Protein AF-A0A177LTZ0-F1 (afdb_monomer_lite)

Organism: Methylomonas methanica (NCBI:txid421)

Structure (mmCIF, N/CA/C/O backbone):
data_AF-A0A177LTZ0-F1
#
_entry.id   AF-A0A177LTZ0-F1
#
loop_
_atom_site.group_PDB
_atom_site.id
_atom_site.type_symbol
_atom_site.label_atom_id
_atom_site.label_alt_id
_atom_site.label_comp_id
_atom_site.label_asym_id
_atom_site.label_entity_id
_atom_site.label_seq_id
_atom_site.pdbx_PDB_ins_code
_atom_site.Cartn_x
_atom_site.Cartn_y
_atom_site.Cartn_z
_atom_site.occupancy
_atom_site.B_iso_or_equiv
_atom_site.auth_seq_id
_atom_site.auth_comp_id
_atom_site.auth_asym_id
_atom_site.auth_atom_id
_atom_site.pdbx_PDB_model_num
ATOM 1 N N . MET A 1 1 ? 14.919 3.093 -12.182 1.00 89.00 1 MET A N 1
ATOM 2 C CA . MET A 1 1 ? 14.264 2.037 -11.381 1.00 89.00 1 MET A CA 1
ATOM 3 C C . MET A 1 1 ? 14.072 0.841 -12.295 1.00 89.00 1 MET A C 1
ATOM 5 O O . MET A 1 1 ? 13.804 1.071 -13.467 1.00 89.00 1 MET A O 1
ATOM 9 N N . ASP A 1 2 ? 14.286 -0.376 -11.810 1.00 95.81 2 ASP A N 1
ATOM 10 C CA . ASP A 1 2 ? 14.071 -1.612 -12.578 1.00 95.81 2 ASP A CA 1
ATOM 11 C C . ASP A 1 2 ? 12.657 -2.182 -12.344 1.00 95.81 2 ASP A C 1
ATOM 13 O O . ASP A 1 2 ? 11.946 -1.758 -11.423 1.00 95.81 2 ASP A O 1
ATOM 17 N N . ASP A 1 3 ? 12.248 -3.130 -13.188 1.00 97.00 3 ASP A N 1
ATOM 18 C CA . ASP A 1 3 ? 10.944 -3.799 -13.116 1.00 97.00 3 ASP A CA 1
ATOM 19 C C . ASP A 1 3 ? 10.782 -4.574 -11.804 1.00 97.00 3 ASP A C 1
ATOM 21 O O . ASP A 1 3 ? 9.702 -4.590 -11.215 1.00 97.00 3 ASP A O 1
ATOM 25 N N . ALA A 1 4 ? 11.853 -5.185 -11.292 1.00 97.50 4 ALA A N 1
ATOM 26 C CA . ALA A 1 4 ? 11.811 -5.948 -10.045 1.00 97.50 4 ALA A CA 1
ATOM 27 C C . ALA A 1 4 ? 11.460 -5.061 -8.837 1.00 97.50 4 ALA A C 1
ATOM 29 O O . ALA A 1 4 ? 10.619 -5.419 -8.007 1.00 97.50 4 ALA A O 1
ATOM 30 N N . THR A 1 5 ? 12.076 -3.884 -8.749 1.00 97.50 5 THR A N 1
ATOM 31 C CA . THR A 1 5 ? 11.811 -2.888 -7.709 1.00 97.50 5 THR A CA 1
ATOM 32 C C . THR A 1 5 ? 10.394 -2.345 -7.836 1.00 97.50 5 THR A C 1
ATOM 34 O O . THR A 1 5 ? 9.695 -2.234 -6.829 1.00 97.50 5 THR A O 1
ATOM 37 N N . LEU A 1 6 ? 9.949 -2.046 -9.059 1.00 97.50 6 LEU A N 1
ATOM 38 C CA . LEU A 1 6 ? 8.598 -1.555 -9.312 1.00 97.50 6 LEU A CA 1
ATOM 39 C C . LEU A 1 6 ? 7.525 -2.593 -8.949 1.00 97.50 6 LEU A C 1
ATOM 41 O O . LEU A 1 6 ? 6.553 -2.262 -8.275 1.00 97.50 6 LEU A O 1
ATOM 45 N N . ASN A 1 7 ? 7.716 -3.854 -9.335 1.00 97.81 7 ASN A N 1
ATOM 46 C CA . ASN A 1 7 ? 6.784 -4.935 -9.012 1.00 97.81 7 ASN A CA 1
ATOM 47 C C . ASN A 1 7 ? 6.685 -5.153 -7.502 1.00 97.81 7 ASN A C 1
ATOM 49 O O . ASN A 1 7 ? 5.590 -5.291 -6.969 1.00 97.81 7 ASN A O 1
ATOM 53 N N . ARG A 1 8 ? 7.807 -5.062 -6.780 1.00 98.06 8 ARG A N 1
ATOM 54 C CA . ARG A 1 8 ? 7.796 -5.126 -5.315 1.00 98.06 8 ARG A CA 1
ATOM 55 C C . ARG A 1 8 ? 6.990 -3.988 -4.678 1.00 98.06 8 ARG A C 1
ATOM 57 O O . ARG A 1 8 ? 6.396 -4.196 -3.622 1.00 98.06 8 ARG A O 1
ATOM 64 N N . ILE A 1 9 ? 6.997 -2.793 -5.275 1.00 98.06 9 ILE A N 1
ATOM 65 C CA . ILE A 1 9 ? 6.156 -1.670 -4.832 1.00 98.06 9 ILE A CA 1
ATOM 66 C C . ILE A 1 9 ? 4.682 -2.037 -5.026 1.00 98.06 9 ILE A C 1
ATOM 68 O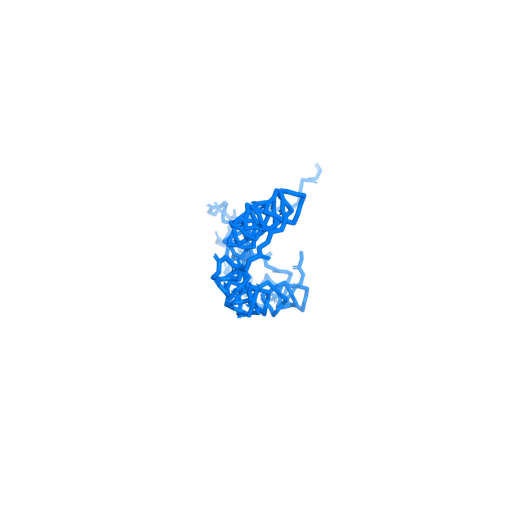 O . ILE A 1 9 ? 3.930 -1.956 -4.057 1.00 98.06 9 ILE A O 1
ATOM 72 N N . PHE A 1 10 ? 4.284 -2.498 -6.216 1.00 98.31 10 PHE A N 1
ATOM 73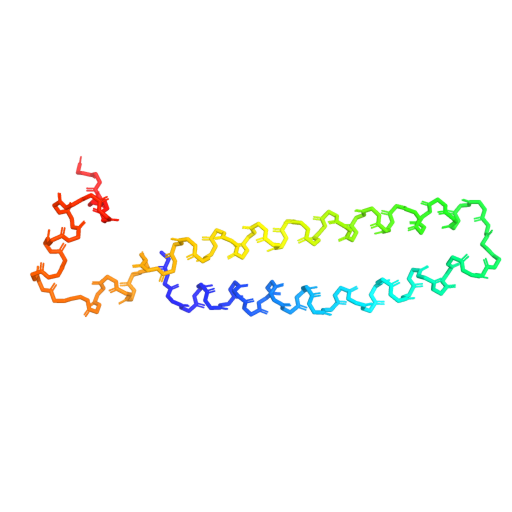 C CA . PHE A 1 10 ? 2.910 -2.951 -6.462 1.00 98.31 10 PHE A CA 1
ATOM 74 C C . PHE A 1 10 ? 2.475 -4.015 -5.451 1.00 98.31 10 PHE A C 1
ATOM 76 O O . PHE A 1 10 ? 1.543 -3.775 -4.686 1.00 98.31 10 PHE A O 1
ATOM 83 N N . ASP A 1 11 ? 3.232 -5.108 -5.338 1.00 98.44 11 ASP A N 1
ATOM 84 C CA . ASP A 1 11 ? 2.927 -6.214 -4.425 1.00 98.44 11 ASP A CA 1
ATOM 85 C C . ASP A 1 11 ? 2.747 -5.745 -2.974 1.00 98.44 11 ASP A C 1
ATOM 87 O O . ASP A 1 11 ? 1.828 -6.172 -2.273 1.00 98.44 11 ASP A O 1
ATOM 91 N N . LEU A 1 12 ? 3.635 -4.866 -2.496 1.00 98.38 12 LEU A N 1
ATOM 92 C CA . LEU A 1 12 ? 3.603 -4.386 -1.119 1.00 98.38 12 LEU A CA 1
ATOM 93 C C . LEU A 1 12 ? 2.379 -3.509 -0.849 1.00 98.38 12 LEU A C 1
ATOM 95 O O . LEU A 1 12 ? 1.705 -3.702 0.165 1.00 98.38 12 LEU A O 1
ATOM 99 N N . TYR A 1 13 ? 2.124 -2.518 -1.702 1.00 98.25 13 TYR A N 1
ATOM 100 C CA . TYR A 1 13 ? 1.092 -1.520 -1.431 1.00 98.25 13 TYR A CA 1
ATOM 101 C C . TYR A 1 13 ? -0.310 -2.018 -1.789 1.00 98.25 13 TYR A C 1
ATOM 103 O O . TYR A 1 13 ? -1.240 -1.711 -1.041 1.00 98.25 13 TYR A O 1
ATOM 111 N N . ASP A 1 14 ? -0.455 -2.873 -2.807 1.00 98.06 14 ASP A N 1
ATOM 112 C CA . ASP A 1 14 ? -1.706 -3.601 -3.057 1.00 98.06 14 ASP A CA 1
ATOM 113 C C . ASP A 1 14 ? -2.049 -4.488 -1.858 1.00 98.06 14 ASP A C 1
ATOM 115 O O . ASP A 1 14 ? -3.153 -4.416 -1.314 1.00 98.06 14 ASP A O 1
ATOM 119 N N . LYS A 1 15 ? -1.066 -5.239 -1.340 1.00 97.88 15 LYS A N 1
ATOM 120 C CA . LYS A 1 15 ? -1.265 -6.059 -0.142 1.00 97.88 15 LYS A CA 1
ATOM 121 C C . LYS A 1 15 ? -1.674 -5.232 1.079 1.00 97.88 15 LYS A C 1
ATOM 123 O O . LYS A 1 15 ? -2.525 -5.668 1.852 1.00 97.88 15 LYS A O 1
ATOM 128 N N . GLN A 1 16 ? -1.086 -4.054 1.283 1.00 97.25 16 GLN A N 1
ATOM 129 C CA . GLN A 1 16 ? -1.473 -3.192 2.401 1.00 97.25 16 GLN A CA 1
ATOM 130 C C . GLN A 1 16 ? -2.899 -2.642 2.262 1.00 97.25 16 GLN A C 1
ATOM 132 O O . GLN A 1 16 ? -3.590 -2.516 3.275 1.00 97.25 16 GLN A O 1
ATOM 137 N N . LEU A 1 17 ? -3.346 -2.320 1.044 1.00 97.38 17 LEU A N 1
ATOM 138 C CA . LEU A 1 17 ? -4.733 -1.920 0.789 1.00 97.38 17 LEU A CA 1
ATOM 139 C C . LEU A 1 17 ? -5.701 -3.083 1.034 1.00 97.38 17 LEU A C 1
ATOM 141 O O . LEU A 1 17 ? -6.726 -2.893 1.691 1.00 97.38 17 LEU A O 1
ATOM 145 N N . ASP A 1 18 ? -5.344 -4.293 0.605 1.00 96.50 18 ASP A N 1
ATOM 146 C CA . ASP A 1 18 ? -6.125 -5.503 0.871 1.00 96.50 18 ASP A CA 1
ATOM 147 C C . ASP A 1 18 ? -6.237 -5.801 2.371 1.00 96.50 18 ASP A C 1
ATOM 149 O O . ASP A 1 18 ? -7.330 -6.069 2.882 1.00 96.50 18 ASP A O 1
ATOM 153 N N . ASP A 1 19 ? -5.121 -5.716 3.099 1.00 95.38 19 ASP A N 1
ATOM 154 C CA . ASP A 1 19 ? -5.075 -5.968 4.539 1.00 95.38 19 ASP A CA 1
ATOM 155 C C . ASP A 1 19 ? -5.810 -4.866 5.339 1.00 95.38 19 ASP A C 1
ATOM 157 O O . ASP A 1 19 ? -6.239 -5.102 6.475 1.00 95.38 19 ASP A O 1
ATOM 161 N N . GLN A 1 20 ? -6.059 -3.688 4.743 1.00 95.62 20 GLN A N 1
ATOM 162 C CA . GLN A 1 20 ? -6.779 -2.586 5.387 1.00 95.62 20 GLN A CA 1
ATOM 163 C C . GLN A 1 20 ? -8.170 -2.997 5.884 1.00 95.62 20 GLN A C 1
ATOM 165 O O . GLN A 1 20 ? -8.618 -2.545 6.945 1.00 95.62 20 GLN A O 1
ATOM 170 N N . ARG A 1 21 ? -8.847 -3.887 5.149 1.00 94.31 21 ARG A N 1
ATOM 171 C CA . ARG A 1 21 ? -10.191 -4.364 5.499 1.00 94.31 21 ARG A CA 1
ATOM 172 C C . ARG A 1 21 ? -10.249 -4.959 6.905 1.00 94.31 21 ARG A C 1
ATOM 174 O O . ARG A 1 21 ? -11.220 -4.724 7.620 1.00 94.31 21 ARG A O 1
ATOM 181 N N . TYR A 1 22 ? -9.193 -5.657 7.330 1.00 96.19 22 TYR A N 1
ATOM 182 C CA . TYR A 1 22 ? -9.140 -6.283 8.648 1.00 96.19 22 TYR A CA 1
ATOM 183 C C . TYR A 1 22 ? -9.100 -5.230 9.753 1.00 96.19 22 TYR A C 1
ATOM 185 O O . TYR A 1 22 ? -9.800 -5.363 10.754 1.00 96.19 22 TYR A O 1
ATOM 193 N N . PHE A 1 23 ? -8.341 -4.147 9.563 1.00 95.19 23 PHE A N 1
ATOM 194 C CA . PHE A 1 23 ? -8.302 -3.047 10.526 1.00 95.19 23 PHE A CA 1
ATOM 195 C C . PHE A 1 23 ? -9.651 -2.334 10.620 1.00 95.19 23 PHE A C 1
ATOM 197 O O . PHE A 1 23 ? -10.128 -2.089 11.725 1.00 95.19 23 PHE A O 1
ATOM 204 N N . LEU A 1 24 ? -10.296 -2.052 9.483 1.00 95.50 24 LEU A N 1
ATOM 205 C CA . LEU A 1 24 ? -11.616 -1.413 9.464 1.00 95.50 24 LEU A CA 1
ATOM 206 C C . LEU A 1 24 ? -12.674 -2.267 10.173 1.00 95.50 24 LEU A C 1
ATOM 208 O O . LEU A 1 24 ? -13.471 -1.741 10.950 1.00 95.50 24 LEU A O 1
ATOM 212 N N . GLU A 1 25 ? -12.644 -3.582 9.962 1.00 97.38 25 GLU A N 1
ATOM 213 C CA . GLU A 1 25 ? -13.525 -4.517 10.655 1.00 97.38 25 GLU A CA 1
ATOM 214 C C . GLU A 1 25 ? -13.279 -4.515 12.171 1.00 97.38 25 GLU A C 1
ATOM 216 O O . GLU A 1 25 ? -14.232 -4.421 12.948 1.00 97.38 25 GLU A O 1
ATOM 221 N N . GLN A 1 26 ? -12.017 -4.561 12.614 1.00 97.44 26 GLN A N 1
ATOM 222 C CA . GLN A 1 26 ? -11.695 -4.498 14.044 1.00 97.44 26 GLN A CA 1
ATOM 223 C C . GLN A 1 26 ? -12.115 -3.167 14.675 1.00 97.44 26 GLN A C 1
ATOM 225 O O . GLN A 1 26 ? -12.686 -3.163 15.764 1.00 97.44 26 GLN A O 1
ATOM 230 N N . PHE A 1 27 ? -11.907 -2.039 13.992 1.00 97.06 27 PHE A N 1
ATOM 231 C CA . PHE A 1 27 ? -12.355 -0.738 14.492 1.00 97.06 27 PHE A CA 1
ATOM 232 C C . PHE A 1 27 ? -13.876 -0.681 14.629 1.00 97.06 27 PHE A C 1
ATOM 234 O O . PHE A 1 27 ? -14.372 -0.186 15.640 1.00 97.06 27 PHE A O 1
ATOM 241 N N . SER A 1 28 ? -14.610 -1.236 13.659 1.00 96.50 28 SER A N 1
ATOM 242 C CA . SER A 1 28 ? -16.070 -1.321 13.719 1.00 96.50 28 SER A CA 1
ATOM 243 C C . SER A 1 28 ? -16.544 -2.137 14.924 1.00 96.50 28 SER A C 1
ATOM 245 O O . SER A 1 28 ? -17.447 -1.701 15.636 1.00 96.50 28 SER A O 1
ATOM 247 N N . ARG A 1 29 ? -15.891 -3.273 15.208 1.00 97.75 29 ARG A N 1
ATOM 248 C CA . ARG A 1 29 ? -16.180 -4.102 16.389 1.00 97.75 29 ARG A CA 1
ATOM 249 C C . ARG A 1 29 ? -15.927 -3.334 17.687 1.00 97.75 29 ARG A C 1
ATOM 251 O O . ARG A 1 29 ? -16.812 -3.262 18.530 1.00 97.75 29 ARG A O 1
ATOM 258 N N . TRP A 1 30 ? -14.773 -2.679 17.822 1.00 97.69 30 TRP A N 1
ATOM 259 C CA . TRP A 1 30 ? -14.457 -1.903 19.028 1.00 97.69 30 TRP A CA 1
ATOM 260 C C . TRP A 1 30 ? -15.403 -0.726 19.258 1.00 97.69 30 TRP A C 1
ATOM 262 O O . TRP A 1 30 ? -15.712 -0.413 20.402 1.00 97.69 30 TRP A O 1
ATOM 272 N N . GLN A 1 31 ? -15.893 -0.080 18.199 1.00 95.12 31 GLN A N 1
ATOM 273 C CA . GLN A 1 31 ? -16.875 1.002 18.329 1.00 95.12 31 GLN A CA 1
ATOM 274 C C . GLN A 1 31 ? -18.244 0.528 18.842 1.00 95.12 31 GLN A C 1
ATOM 276 O O . GLN A 1 31 ? -19.018 1.351 19.328 1.00 95.12 31 GLN A O 1
ATOM 281 N N . GLN A 1 32 ? -18.545 -0.770 18.742 1.00 96.31 32 GLN A N 1
ATOM 282 C CA . GLN A 1 32 ? -19.773 -1.374 19.270 1.00 96.31 32 GLN A CA 1
ATOM 283 C C . GLN A 1 32 ? -19.624 -1.829 20.732 1.00 96.31 32 GLN A C 1
ATOM 285 O O . GLN A 1 32 ? -20.630 -2.067 21.404 1.00 96.31 32 GLN A O 1
ATOM 290 N N . ASP A 1 33 ? -18.394 -1.908 21.243 1.00 95.06 33 ASP A N 1
ATOM 291 C CA . ASP A 1 33 ? -18.101 -2.286 22.623 1.00 95.06 33 ASP A CA 1
ATOM 292 C C . ASP A 1 33 ? -18.178 -1.100 23.598 1.00 95.06 33 ASP A C 1
ATOM 294 O O . ASP A 1 33 ? -18.141 0.080 23.238 1.00 95.06 33 ASP A O 1
ATOM 298 N N . ARG A 1 34 ? -18.238 -1.408 24.900 1.00 95.62 34 ARG A N 1
ATOM 299 C CA . ARG A 1 34 ? -18.113 -0.397 25.961 1.00 95.62 34 ARG A CA 1
ATOM 300 C C . ARG A 1 34 ? -16.649 -0.031 26.184 1.00 95.62 34 ARG A C 1
ATOM 302 O O . ARG A 1 34 ? -15.967 -0.630 27.012 1.00 95.62 34 ARG A O 1
ATOM 309 N N . LEU A 1 35 ? -16.191 0.991 25.471 1.00 96.88 35 LEU A N 1
ATOM 310 C CA . LEU A 1 35 ? -14.856 1.560 25.633 1.00 96.88 35 LEU A CA 1
ATOM 311 C C . LEU A 1 35 ? -14.813 2.632 26.732 1.00 96.88 35 LEU A C 1
ATOM 313 O O . LEU A 1 35 ? -15.727 3.444 26.886 1.00 96.88 35 LEU A O 1
ATOM 317 N N . SER A 1 36 ? -13.704 2.684 27.469 1.00 98.06 36 SER A N 1
ATOM 318 C CA . SER A 1 36 ? -13.354 3.852 28.286 1.00 98.06 36 SER A CA 1
ATOM 319 C C . SER A 1 36 ? -13.057 5.073 27.407 1.00 98.06 36 SER A C 1
ATOM 321 O O . SER A 1 36 ? -12.717 4.945 26.231 1.00 98.06 36 SER A O 1
ATOM 323 N N . ALA A 1 37 ? -13.081 6.277 27.986 1.00 97.69 37 ALA A N 1
ATOM 324 C CA . ALA A 1 37 ? -12.761 7.506 27.252 1.00 97.69 37 ALA A CA 1
ATOM 325 C C . ALA A 1 37 ? -11.365 7.471 26.592 1.00 97.69 37 ALA A C 1
ATOM 327 O O . ALA A 1 37 ? -11.192 7.955 25.471 1.00 97.69 37 ALA A O 1
ATOM 328 N N . ALA A 1 38 ? -10.377 6.866 27.263 1.00 98.12 38 ALA A N 1
ATOM 329 C CA . ALA A 1 38 ? -9.027 6.709 26.726 1.00 98.12 38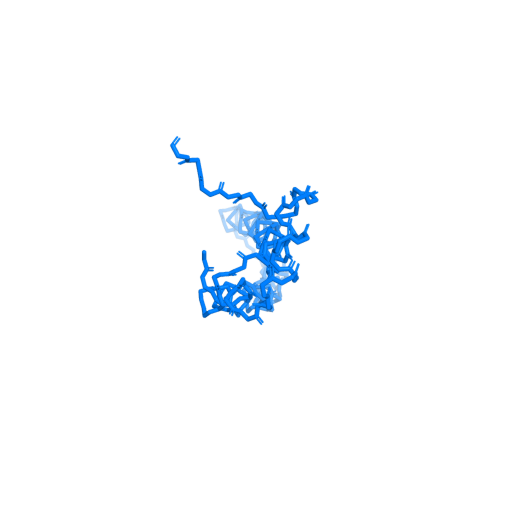 ALA A CA 1
ATOM 330 C C . ALA A 1 38 ? -8.999 5.758 25.518 1.00 98.12 38 ALA A C 1
ATOM 332 O O . ALA A 1 38 ? -8.402 6.086 24.495 1.00 98.12 38 ALA A O 1
ATOM 333 N N . GLN A 1 39 ? -9.697 4.623 25.607 1.00 98.06 39 GLN A N 1
ATOM 334 C CA . GLN A 1 39 ? -9.808 3.663 24.505 1.00 98.06 39 GLN A CA 1
ATOM 335 C C . GLN A 1 39 ? -10.559 4.261 23.312 1.00 98.06 39 GLN A C 1
ATOM 337 O O . GLN A 1 39 ? -10.088 4.147 22.187 1.00 98.06 39 GLN A O 1
ATOM 342 N N . THR A 1 40 ? -11.662 4.980 23.535 1.00 97.94 40 THR A N 1
ATOM 343 C CA . THR A 1 40 ? -12.397 5.668 22.461 1.00 97.94 40 THR A CA 1
ATOM 344 C C . THR A 1 40 ? -11.515 6.672 21.722 1.00 97.94 40 THR A C 1
ATOM 346 O O . THR A 1 40 ? -11.524 6.727 20.491 1.00 97.94 40 THR A O 1
ATOM 349 N N . LYS A 1 41 ? -10.718 7.463 22.455 1.00 98.12 41 LYS A N 1
ATOM 350 C CA . LYS A 1 41 ? -9.761 8.400 21.850 1.00 98.12 41 LYS A CA 1
ATOM 351 C C . LYS A 1 41 ? -8.753 7.665 20.968 1.00 98.12 41 LYS A C 1
ATOM 353 O O . LYS A 1 41 ? -8.454 8.133 19.871 1.00 98.12 41 LYS A O 1
ATOM 358 N N . GLU A 1 42 ? -8.260 6.527 21.439 1.00 98.00 42 GLU A N 1
ATOM 359 C CA . GLU A 1 42 ? -7.271 5.731 20.723 1.00 98.00 42 GLU A CA 1
ATOM 360 C C . GLU A 1 42 ? -7.849 5.058 19.472 1.00 98.00 42 GLU A C 1
ATOM 362 O O . GLU A 1 42 ? -7.269 5.175 18.395 1.00 98.00 42 GLU A O 1
ATOM 367 N N . VAL A 1 43 ? -9.042 4.463 19.556 1.00 97.88 43 VAL A N 1
ATOM 368 C CA . VAL A 1 43 ? -9.737 3.891 18.390 1.00 97.88 43 VAL A CA 1
ATOM 369 C C . VAL A 1 43 ? -9.994 4.965 17.330 1.00 97.88 43 VAL A C 1
ATOM 371 O O . VAL A 1 43 ? -9.701 4.761 16.154 1.00 97.88 43 VAL A O 1
ATOM 374 N N . ASN A 1 44 ? -10.435 6.160 17.733 1.00 97.44 44 ASN A N 1
ATOM 375 C CA . ASN A 1 44 ? -10.618 7.280 16.805 1.00 97.44 44 ASN A CA 1
ATOM 376 C C . ASN A 1 44 ? -9.302 7.747 16.160 1.00 97.44 44 ASN A C 1
ATOM 378 O O . ASN A 1 44 ? -9.300 8.172 15.002 1.00 97.44 44 ASN A O 1
ATOM 382 N N . ARG A 1 45 ? -8.179 7.681 16.887 1.00 98.25 45 ARG A N 1
ATOM 383 C CA . ARG A 1 45 ? -6.846 7.970 16.339 1.00 98.25 45 ARG A CA 1
ATOM 384 C C . ARG A 1 45 ? -6.461 6.932 15.281 1.00 98.25 45 ARG A C 1
ATOM 386 O O . ARG A 1 45 ? -6.024 7.324 14.201 1.00 98.25 45 ARG A O 1
ATOM 393 N N . LEU A 1 46 ? -6.666 5.644 15.562 1.00 98.00 46 LEU A N 1
ATOM 394 C CA . LEU A 1 46 ? -6.359 4.542 14.643 1.00 98.00 46 LEU A CA 1
ATOM 395 C C . LEU A 1 46 ? -7.204 4.591 13.362 1.00 98.00 46 LEU A C 1
ATOM 397 O O . LEU A 1 46 ? -6.659 4.418 12.275 1.00 98.00 46 LEU A O 1
ATOM 401 N N . ILE A 1 47 ? -8.496 4.920 13.463 1.00 97.56 47 ILE A N 1
ATOM 402 C CA . ILE A 1 47 ? -9.377 5.104 12.295 1.00 97.56 47 ILE A CA 1
ATOM 403 C C . ILE A 1 47 ? -8.824 6.186 11.360 1.00 97.56 47 ILE A C 1
ATOM 405 O O . ILE A 1 47 ? -8.707 5.965 10.155 1.00 97.56 47 ILE A O 1
ATOM 409 N N . LYS A 1 48 ? -8.430 7.342 11.912 1.00 97.81 48 LYS A N 1
ATOM 410 C CA . LYS A 1 48 ? -7.838 8.432 11.121 1.00 97.81 48 LYS A CA 1
ATOM 411 C C . LYS A 1 48 ? -6.530 8.004 10.460 1.00 97.81 48 LYS A C 1
ATOM 413 O O . LYS A 1 48 ? -6.333 8.277 9.282 1.00 97.81 48 LYS A O 1
ATOM 418 N N . GLN A 1 49 ? -5.662 7.307 11.194 1.00 97.31 49 GLN A N 1
ATOM 419 C CA . GLN A 1 49 ? -4.393 6.820 10.651 1.00 97.31 49 GLN A CA 1
ATOM 420 C C . GLN A 1 49 ? -4.585 5.793 9.536 1.00 97.31 49 GLN A C 1
ATOM 422 O O . GLN A 1 49 ? -3.880 5.867 8.537 1.00 97.31 49 GLN A O 1
ATOM 427 N N . SER A 1 50 ? -5.553 4.885 9.664 1.00 97.12 50 SER A N 1
ATOM 428 C CA . SER A 1 50 ? -5.880 3.926 8.604 1.00 97.12 50 SER A CA 1
ATOM 429 C C . SER A 1 50 ? -6.373 4.626 7.336 1.00 97.12 50 SER A C 1
ATOM 431 O O . SER A 1 50 ? -5.950 4.273 6.239 1.00 97.12 50 SER A O 1
ATOM 433 N N . ALA A 1 51 ? -7.199 5.670 7.468 1.00 96.69 51 ALA A N 1
ATOM 434 C CA . ALA A 1 51 ? -7.630 6.468 6.321 1.00 96.69 51 ALA A CA 1
ATOM 435 C C . ALA A 1 51 ? -6.458 7.203 5.645 1.00 96.69 51 ALA A C 1
ATOM 437 O O . ALA A 1 51 ? -6.363 7.203 4.420 1.00 96.69 51 ALA A O 1
ATOM 438 N N . THR A 1 52 ? -5.541 7.786 6.425 1.00 97.69 52 THR A N 1
ATOM 439 C CA . THR A 1 52 ? -4.324 8.408 5.879 1.00 97.69 52 THR A CA 1
ATOM 440 C C . THR A 1 52 ? -3.433 7.384 5.180 1.00 97.69 52 THR A C 1
ATOM 442 O O . THR A 1 52 ? -2.967 7.650 4.078 1.00 97.69 52 THR A O 1
ATOM 445 N N . LEU A 1 53 ? -3.224 6.212 5.785 1.00 97.12 53 LEU A N 1
ATOM 446 C CA . LEU A 1 53 ? -2.392 5.160 5.204 1.00 97.12 53 LEU A CA 1
ATOM 447 C C . LEU A 1 53 ? -2.956 4.675 3.864 1.00 97.12 53 LEU A C 1
ATOM 449 O O . LEU A 1 53 ? -2.201 4.525 2.912 1.00 97.12 53 LEU A O 1
ATOM 453 N N . LYS A 1 54 ? -4.281 4.514 3.763 1.00 97.56 54 LYS A N 1
ATOM 454 C CA . LYS A 1 54 ? -4.957 4.198 2.497 1.00 97.56 54 LYS A CA 1
ATOM 455 C C . LYS A 1 54 ? -4.639 5.215 1.410 1.00 97.56 54 LYS A C 1
ATOM 457 O O . LYS A 1 54 ? -4.198 4.827 0.338 1.00 97.56 54 LYS A O 1
ATOM 462 N N . ALA A 1 55 ? -4.838 6.498 1.707 1.00 98.19 55 ALA A N 1
ATOM 463 C CA . ALA A 1 55 ? -4.620 7.567 0.738 1.00 98.19 55 ALA A CA 1
ATOM 464 C C . ALA A 1 55 ? -3.162 7.607 0.254 1.00 98.19 55 ALA A C 1
ATOM 466 O O . ALA A 1 55 ? -2.915 7.715 -0.942 1.00 98.19 55 ALA A O 1
ATOM 467 N N . VAL A 1 56 ? -2.201 7.45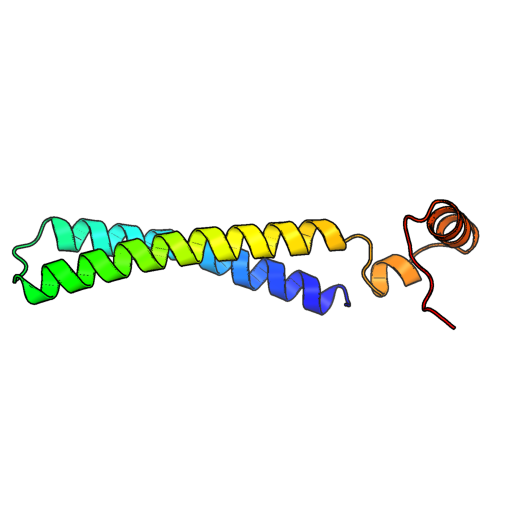5 1.172 1.00 98.25 56 VAL A N 1
ATOM 468 C CA . VAL A 1 56 ? -0.771 7.420 0.832 1.00 98.25 56 VAL A CA 1
ATOM 469 C C . VAL A 1 56 ? -0.428 6.190 -0.011 1.00 98.25 56 VAL A C 1
ATOM 471 O O . VAL A 1 56 ? 0.313 6.307 -0.981 1.00 98.25 56 VAL A O 1
ATOM 474 N N . ASN A 1 57 ? -0.979 5.018 0.309 1.00 98.25 57 ASN A N 1
ATOM 475 C CA . ASN A 1 57 ? -0.752 3.808 -0.483 1.00 98.25 57 ASN A CA 1
ATOM 476 C C . ASN A 1 57 ? -1.326 3.940 -1.901 1.00 98.25 57 ASN A C 1
ATOM 478 O O . ASN A 1 57 ? -0.659 3.570 -2.864 1.00 98.25 57 ASN A O 1
ATOM 482 N N . GLU A 1 58 ? -2.525 4.513 -2.043 1.00 98.38 58 GLU A N 1
ATOM 483 C CA . GLU A 1 58 ? -3.132 4.806 -3.348 1.00 98.38 58 GLU A CA 1
ATOM 484 C C . GLU A 1 58 ? -2.278 5.796 -4.161 1.00 98.38 58 GLU A C 1
ATOM 486 O O . GLU A 1 58 ? -2.057 5.581 -5.353 1.00 98.38 58 GLU A O 1
ATOM 491 N N . GLU A 1 59 ? -1.733 6.836 -3.522 1.00 98.56 59 GLU A N 1
ATOM 492 C CA . GLU A 1 59 ? -0.831 7.801 -4.164 1.00 98.56 59 GLU A CA 1
ATOM 493 C C . GLU A 1 59 ? 0.477 7.142 -4.629 1.00 98.56 59 GLU A C 1
ATOM 495 O O . GLU A 1 59 ? 0.921 7.362 -5.758 1.00 98.56 59 GLU A O 1
ATOM 500 N N . ILE A 1 60 ? 1.069 6.272 -3.806 1.00 98.19 60 ILE A N 1
ATOM 501 C CA . ILE A 1 60 ? 2.275 5.524 -4.179 1.00 98.19 60 ILE A CA 1
ATOM 502 C C . ILE A 1 60 ? 2.004 4.627 -5.390 1.00 98.19 60 ILE A C 1
ATOM 504 O O . ILE A 1 60 ? 2.797 4.625 -6.332 1.00 98.19 60 ILE A O 1
ATOM 508 N N . LEU A 1 61 ? 0.882 3.903 -5.410 1.00 98.44 61 LEU A N 1
ATOM 509 C CA . LEU A 1 61 ? 0.501 3.057 -6.546 1.00 98.44 61 LEU A CA 1
ATOM 510 C C . LEU A 1 61 ? 0.208 3.873 -7.811 1.00 98.44 61 LEU A C 1
ATOM 512 O O . LEU A 1 61 ? 0.483 3.416 -8.923 1.00 98.44 61 LEU A O 1
ATOM 516 N N . GLN A 1 62 ? -0.323 5.088 -7.665 1.00 98.31 62 GLN A N 1
ATOM 517 C CA . GLN A 1 62 ? -0.521 6.007 -8.782 1.00 98.31 62 GLN A CA 1
ATOM 518 C C . GLN A 1 62 ? 0.819 6.471 -9.368 1.00 98.31 62 GLN A C 1
ATOM 520 O O . GLN A 1 62 ? 0.983 6.463 -10.589 1.00 98.31 62 GLN A O 1
ATOM 525 N N . ILE A 1 63 ? 1.786 6.827 -8.517 1.00 97.19 63 ILE A N 1
ATOM 526 C CA . ILE A 1 63 ? 3.147 7.191 -8.940 1.00 97.19 63 ILE A CA 1
ATOM 527 C C . ILE A 1 63 ? 3.847 5.989 -9.586 1.00 97.19 63 ILE A C 1
ATOM 529 O O . ILE A 1 63 ? 4.436 6.118 -10.653 1.00 97.19 63 ILE A O 1
ATOM 533 N N . ALA A 1 64 ? 3.745 4.801 -8.989 1.00 96.88 64 ALA A N 1
ATOM 534 C CA . ALA A 1 64 ? 4.303 3.573 -9.550 1.00 96.88 64 ALA A CA 1
ATOM 535 C C . ALA A 1 64 ? 3.735 3.293 -10.953 1.00 96.88 64 ALA A C 1
ATOM 537 O O . ALA A 1 64 ? 4.476 2.991 -11.887 1.00 96.88 64 ALA A O 1
ATOM 538 N N . ASN A 1 65 ? 2.423 3.473 -11.134 1.00 96.81 65 ASN A N 1
ATOM 539 C CA . ASN A 1 65 ? 1.781 3.339 -12.439 1.00 96.81 65 ASN A CA 1
ATOM 540 C C . ASN A 1 65 ? 2.215 4.399 -13.454 1.00 96.81 65 ASN A C 1
ATOM 542 O O . ASN A 1 65 ? 2.240 4.088 -14.644 1.00 96.81 65 ASN A O 1
ATOM 546 N N . SER A 1 66 ? 2.529 5.625 -13.028 1.00 94.62 66 SER A N 1
ATOM 547 C CA . SER A 1 66 ? 2.931 6.684 -13.958 1.00 94.62 66 SER A CA 1
ATOM 548 C C . SER A 1 66 ? 4.332 6.461 -14.528 1.00 94.62 66 SER A C 1
ATOM 550 O O . SER A 1 66 ? 4.574 6.834 -15.670 1.00 94.62 66 SER A O 1
ATOM 552 N N . ILE A 1 67 ? 5.217 5.791 -13.782 1.00 91.88 67 ILE A N 1
ATOM 553 C CA . ILE A 1 67 ? 6.613 5.540 -14.186 1.00 91.88 67 ILE A CA 1
ATOM 554 C C . ILE A 1 67 ? 6.864 4.126 -14.729 1.00 91.88 67 ILE A C 1
ATOM 556 O O . ILE A 1 67 ? 7.985 3.805 -15.116 1.00 91.88 67 ILE A O 1
ATOM 560 N N . LYS A 1 68 ? 5.841 3.262 -14.789 1.00 92.19 68 LYS A N 1
ATOM 561 C CA . LYS A 1 68 ? 6.010 1.839 -15.147 1.00 92.19 68 LYS A CA 1
ATOM 562 C C . LYS A 1 68 ? 6.532 1.562 -16.554 1.00 92.19 68 LYS A C 1
ATOM 564 O O . LYS A 1 68 ? 7.010 0.470 -16.819 1.00 92.19 68 LYS A O 1
ATOM 569 N N . HIS A 1 69 ? 6.416 2.531 -17.457 1.00 88.62 69 HIS A N 1
ATOM 570 C CA . HIS A 1 69 ? 6.896 2.422 -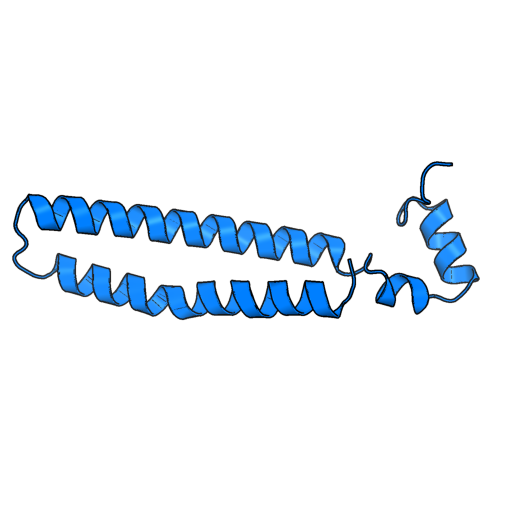18.837 1.00 88.62 69 HIS A CA 1
ATOM 571 C C . HIS A 1 69 ? 8.296 3.020 -19.032 1.00 88.62 69 HIS A C 1
ATOM 573 O O . HIS A 1 69 ? 8.803 3.034 -20.149 1.00 88.62 69 HIS A O 1
ATOM 579 N N . GLU A 1 70 ? 8.900 3.539 -17.962 1.00 88.94 70 GLU A N 1
ATOM 580 C CA . GLU A 1 70 ? 10.194 4.230 -17.967 1.00 88.94 70 GLU A CA 1
ATOM 581 C C . GLU A 1 70 ? 11.233 3.492 -17.106 1.00 88.94 70 GLU A C 1
ATOM 583 O O . GLU A 1 70 ? 12.235 4.069 -16.674 1.00 88.94 70 GLU A O 1
ATOM 588 N N . THR A 1 71 ? 10.997 2.213 -16.805 1.00 93.31 71 THR A N 1
ATOM 589 C CA . THR A 1 71 ? 11.984 1.404 -16.089 1.00 93.31 71 THR A CA 1
ATOM 590 C C . THR A 1 71 ? 13.179 1.098 -16.987 1.00 93.31 71 THR A C 1
ATOM 592 O O . THR A 1 71 ? 13.105 1.162 -18.215 1.00 93.31 71 THR A O 1
ATOM 595 N N . ILE A 1 72 ? 14.306 0.754 -16.361 1.00 92.56 72 ILE A N 1
ATOM 596 C CA . ILE A 1 72 ? 15.529 0.387 -17.084 1.00 92.56 72 ILE A CA 1
ATOM 597 C C . ILE A 1 72 ? 15.251 -0.792 -18.023 1.00 92.56 72 ILE A C 1
ATOM 599 O O . ILE A 1 72 ? 15.646 -0.738 -19.183 1.00 92.56 72 ILE A O 1
ATOM 603 N N . ASP A 1 73 ? 14.533 -1.814 -17.556 1.00 95.50 73 ASP A N 1
ATOM 604 C CA . ASP A 1 73 ? 14.190 -2.995 -18.351 1.00 95.50 73 ASP A CA 1
ATOM 605 C C . ASP A 1 73 ? 13.303 -2.645 -19.554 1.00 95.50 73 ASP A C 1
ATOM 607 O O . ASP A 1 73 ? 13.576 -3.101 -20.663 1.00 95.50 73 ASP A O 1
ATOM 611 N N . GLN A 1 74 ? 12.297 -1.780 -19.373 1.00 93.56 74 GLN A N 1
ATOM 612 C CA . GLN A 1 74 ? 11.436 -1.332 -20.475 1.00 93.56 74 GLN A CA 1
ATOM 613 C C . GLN A 1 74 ? 12.215 -0.517 -21.510 1.00 93.56 74 GLN A C 1
ATOM 615 O O . GLN A 1 74 ? 12.007 -0.693 -22.705 1.00 93.56 74 GLN A O 1
ATOM 620 N N . ILE A 1 75 ? 13.141 0.341 -21.072 1.00 92.56 75 ILE A N 1
ATOM 621 C CA . ILE A 1 75 ? 14.002 1.116 -21.975 1.00 92.56 75 ILE A CA 1
ATOM 622 C C . ILE A 1 75 ? 14.959 0.194 -22.743 1.00 92.56 75 ILE A C 1
ATOM 624 O O . ILE A 1 75 ? 15.146 0.377 -23.941 1.00 92.56 75 ILE A O 1
ATOM 628 N N . LEU A 1 76 ? 15.551 -0.803 -22.078 1.00 92.62 76 LEU A N 1
ATOM 629 C CA . LEU A 1 76 ? 16.464 -1.762 -22.712 1.00 92.62 76 LEU A CA 1
ATOM 630 C C . LEU A 1 76 ? 15.759 -2.732 -23.669 1.00 92.62 76 LEU A C 1
ATOM 632 O O . LEU A 1 76 ? 16.420 -3.318 -24.524 1.00 92.62 76 LEU A O 1
ATOM 636 N N . ALA A 1 77 ? 14.447 -2.915 -23.527 1.00 95.00 77 ALA A N 1
ATOM 637 C CA . ALA A 1 77 ? 13.645 -3.736 -24.426 1.00 95.00 77 ALA A CA 1
ATOM 638 C C . ALA A 1 77 ? 13.274 -3.026 -25.743 1.00 95.00 77 ALA A C 1
ATOM 640 O O . ALA A 1 77 ? 12.867 -3.705 -26.686 1.00 95.00 77 ALA A O 1
ATOM 641 N N . MET A 1 78 ? 13.403 -1.695 -25.814 1.00 94.56 78 MET A N 1
ATOM 642 C CA . MET A 1 78 ? 13.121 -0.917 -27.026 1.00 94.56 78 MET A CA 1
ATOM 643 C C . MET A 1 78 ? 14.185 -1.163 -28.096 1.00 94.56 78 MET A C 1
ATOM 645 O O . MET A 1 78 ? 15.377 -1.260 -27.794 1.00 94.56 78 MET A O 1
ATOM 649 N N . ASP A 1 79 ? 13.771 -1.193 -29.363 1.00 96.06 79 ASP A N 1
ATOM 650 C CA . ASP A 1 79 ? 14.729 -1.104 -30.464 1.00 96.06 79 ASP A CA 1
ATOM 651 C C . ASP A 1 79 ? 15.278 0.329 -30.627 1.00 96.06 79 ASP A C 1
ATOM 653 O O . ASP A 1 79 ? 14.787 1.293 -30.030 1.00 96.06 79 ASP A O 1
ATOM 657 N N . GLU A 1 80 ? 16.330 0.484 -31.436 1.00 94.31 80 GLU A N 1
ATOM 658 C CA . GLU A 1 80 ? 17.001 1.777 -31.626 1.00 94.31 80 GLU A CA 1
ATOM 659 C C . GLU A 1 80 ? 16.067 2.866 -32.182 1.00 94.31 80 GLU A C 1
ATOM 661 O O . GLU A 1 80 ? 16.207 4.040 -31.831 1.00 94.31 80 GLU A O 1
ATOM 666 N N . VAL A 1 81 ? 15.109 2.496 -33.039 1.00 95.88 81 VAL A N 1
ATOM 667 C CA . VAL A 1 81 ? 14.165 3.434 -33.661 1.00 95.88 81 VAL A CA 1
ATOM 668 C C . VAL A 1 81 ? 13.106 3.856 -32.649 1.00 95.88 81 VAL A C 1
ATOM 670 O O . VAL A 1 81 ? 12.812 5.047 -32.530 1.00 95.88 81 VAL A O 1
ATOM 673 N N . GLU A 1 82 ? 12.558 2.904 -31.898 1.00 94.44 82 GLU A N 1
ATOM 674 C CA . GLU A 1 82 ? 11.599 3.154 -30.827 1.00 94.44 82 GLU A CA 1
ATOM 675 C C . GLU A 1 82 ? 12.198 4.073 -29.756 1.00 94.44 82 GLU A C 1
ATOM 677 O O . GLU A 1 82 ? 11.587 5.084 -29.388 1.00 94.44 82 GLU A O 1
ATOM 682 N N . LEU A 1 83 ? 13.431 3.787 -29.328 1.00 93.12 83 LEU A N 1
ATOM 683 C CA . LEU A 1 83 ? 14.148 4.614 -28.365 1.00 93.12 83 LEU A CA 1
ATOM 684 C C . LEU A 1 83 ? 14.409 6.023 -28.914 1.00 93.12 83 LEU A C 1
ATOM 686 O O . LEU A 1 83 ? 14.174 7.012 -28.214 1.00 93.12 83 LEU A O 1
ATOM 690 N N . ALA A 1 84 ? 14.844 6.144 -30.174 1.00 93.75 84 ALA A N 1
ATOM 691 C CA . ALA A 1 84 ? 15.076 7.441 -30.806 1.00 93.75 84 ALA A CA 1
ATOM 692 C C . ALA A 1 84 ? 13.794 8.288 -30.865 1.00 93.75 84 ALA A C 1
ATOM 694 O O . ALA A 1 84 ? 13.821 9.470 -30.516 1.00 93.75 84 ALA A O 1
ATOM 695 N N . ILE A 1 85 ? 12.660 7.692 -31.247 1.00 95.25 85 ILE A N 1
ATOM 696 C CA . ILE A 1 85 ? 11.360 8.376 -31.263 1.00 95.25 85 ILE A CA 1
ATOM 697 C C . ILE A 1 85 ? 10.973 8.825 -29.851 1.00 95.25 85 ILE A C 1
ATOM 699 O O . ILE A 1 85 ? 10.584 9.979 -29.672 1.00 95.25 85 ILE A O 1
ATOM 703 N N . ALA A 1 86 ? 11.110 7.953 -28.848 1.00 91.56 86 ALA A N 1
ATOM 704 C CA . ALA A 1 86 ? 10.756 8.264 -27.465 1.00 91.56 86 ALA A CA 1
ATOM 705 C C . ALA A 1 86 ? 11.600 9.410 -26.878 1.00 91.56 86 ALA A C 1
ATOM 707 O O . ALA A 1 86 ? 11.079 10.245 -26.132 1.00 91.56 86 ALA A O 1
ATOM 708 N N . VAL A 1 87 ? 12.885 9.488 -27.234 1.00 92.38 87 VAL A N 1
ATOM 709 C CA . VAL A 1 87 ? 13.769 10.592 -26.831 1.00 92.38 87 VAL A CA 1
ATOM 710 C C . VAL A 1 87 ? 13.404 11.886 -27.560 1.00 92.38 87 VAL A C 1
ATOM 712 O O . VAL A 1 87 ? 13.221 12.921 -26.919 1.00 92.38 87 VAL A O 1
ATOM 715 N N . LEU A 1 88 ? 13.241 11.846 -28.887 1.00 94.19 88 LEU A N 1
ATOM 716 C CA . LEU A 1 88 ? 12.920 13.030 -29.696 1.00 94.19 88 LEU A CA 1
ATOM 717 C C . LEU A 1 88 ? 11.545 13.621 -29.362 1.00 94.19 88 LEU A C 1
ATOM 719 O O . LEU A 1 88 ? 11.364 14.835 -29.435 1.00 94.19 88 LEU A O 1
ATOM 723 N N . SER A 1 89 ? 10.584 12.785 -28.963 1.00 93.75 89 SER A N 1
ATOM 724 C CA . SER A 1 89 ? 9.263 13.235 -28.521 1.00 93.75 89 SER A CA 1
ATOM 725 C C . SER A 1 89 ? 9.250 13.767 -27.082 1.00 93.75 89 SER A C 1
ATOM 727 O O . SER A 1 89 ? 8.204 14.208 -26.611 1.00 93.75 89 SER A O 1
ATOM 729 N N . GLY A 1 90 ? 10.366 13.670 -26.350 1.00 89.06 90 GLY A N 1
ATOM 730 C CA . GLY A 1 90 ? 10.460 14.038 -24.936 1.00 89.06 90 GLY A CA 1
ATOM 731 C C . GLY A 1 90 ? 9.758 13.071 -23.977 1.00 89.06 90 GLY A C 1
ATOM 732 O O . GLY A 1 90 ? 9.595 13.409 -22.804 1.00 89.06 90 GLY A O 1
ATOM 733 N N . LYS A 1 91 ? 9.344 11.886 -24.454 1.00 87.31 91 LYS A N 1
ATOM 734 C CA . LYS A 1 91 ? 8.756 10.829 -23.617 1.00 87.31 91 LYS A CA 1
ATOM 735 C C . LYS A 1 91 ? 9.811 10.235 -22.682 1.00 87.31 91 LYS A C 1
ATOM 737 O O . LYS A 1 91 ? 9.516 9.982 -21.525 1.00 87.31 91 LYS A O 1
ATOM 742 N N . ILE A 1 92 ? 11.041 10.067 -23.169 1.00 88.19 92 ILE A N 1
ATOM 743 C CA . ILE A 1 92 ? 12.210 9.709 -22.360 1.00 88.19 92 ILE A CA 1
ATOM 744 C C . ILE A 1 92 ? 13.155 10.905 -22.329 1.00 88.19 92 ILE A C 1
ATOM 746 O O . ILE A 1 92 ? 13.515 11.456 -23.369 1.00 88.19 92 ILE A O 1
ATOM 750 N N . LYS A 1 93 ? 13.586 11.301 -21.129 1.00 86.19 93 LYS A N 1
ATOM 751 C CA . LYS A 1 93 ? 14.615 12.331 -20.967 1.00 86.19 93 LYS A CA 1
ATOM 752 C C . LYS A 1 93 ? 15.992 11.669 -20.916 1.00 86.19 93 LYS A C 1
ATOM 754 O O . LYS A 1 93 ? 16.214 10.853 -20.020 1.00 86.19 93 LYS A O 1
ATOM 759 N N .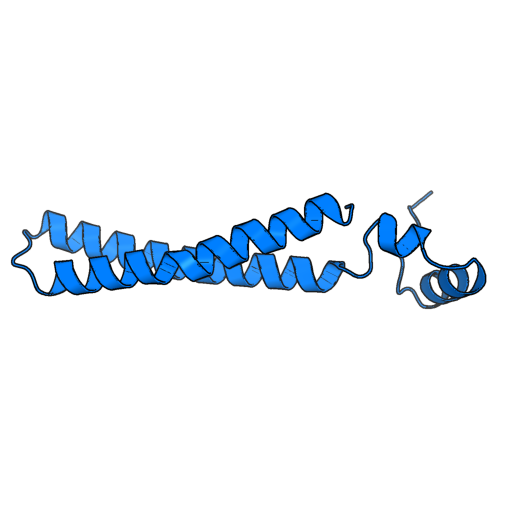 PRO A 1 94 ? 16.920 12.011 -21.826 1.00 83.19 94 PRO A N 1
ATOM 760 C CA . PRO A 1 94 ? 18.286 11.528 -21.720 1.00 83.19 94 PRO A CA 1
ATOM 761 C C . PRO A 1 94 ? 18.940 12.101 -20.450 1.00 83.19 94 PRO A C 1
ATOM 763 O O . PRO A 1 94 ? 18.558 13.190 -20.001 1.00 83.19 94 PRO A O 1
ATOM 766 N N . PRO A 1 95 ? 19.913 11.392 -19.854 1.00 78.94 95 PRO A N 1
ATOM 767 C CA . PRO A 1 95 ? 20.683 11.933 -18.742 1.00 78.94 95 PRO A CA 1
ATOM 768 C C . PRO A 1 95 ? 21.327 13.261 -19.163 1.00 78.94 95 PRO A C 1
ATOM 770 O O . PRO A 1 95 ? 21.828 13.386 -20.281 1.00 78.94 95 PRO A O 1
ATOM 773 N N . MET A 1 96 ? 21.276 14.266 -18.284 1.00 75.88 96 MET A N 1
ATOM 774 C CA . MET A 1 96 ? 21.962 15.535 -18.535 1.00 75.88 96 MET A CA 1
ATOM 775 C C . MET A 1 96 ? 23.473 15.267 -18.579 1.00 75.88 96 MET A C 1
ATOM 777 O O . MET A 1 96 ? 24.002 14.663 -17.644 1.00 75.88 96 MET A O 1
ATOM 781 N N . LEU A 1 97 ? 24.126 15.671 -19.673 1.00 53.25 97 LEU A N 1
ATOM 782 C CA . LEU A 1 97 ? 25.586 15.672 -19.817 1.00 53.25 97 LEU A CA 1
ATOM 783 C C . LEU A 1 97 ? 26.212 16.847 -19.062 1.00 53.25 97 LEU A C 1
ATOM 785 O O . LEU A 1 97 ? 25.592 17.937 -19.066 1.00 53.25 97 LEU A O 1
#

Sequence (97 aa):
MDDATLNRIFDLYDKQLDDQRYFLEQFSRWQQDRLSAAQTKEVNRLIKQSATLKAVNEEILQIANSIKHETIDQILAMDEVELAIAVLSGKIKPPML

Foldseek 3Di:
DAPVVLVVLVVVLVVLLVCLVVLVVVLVVVVVDDDDPVVVVVSVVSVVVSVVSNVVSVVSVVVSVVCVCVHPVNLVPDDPVRNVVCPVVVVDPDPDD

Radius of gyration: 21.22 Å; chains: 1; bounding box: 45×22×62 Å

pLDDT: mean 94.85, std 5.85, range [53.25, 98.56]

Secondary structure (DSSP, 8-state):
--HHHHHHHHHHHHHHHHHHHHHHHHHHHHHHS---HHHHHHHHHHHHHHHHHHHHHHHHHHHHHHHTTSSHHHHHHS-HHHHHHHHHTTSSPPPP-